Protein AF-B9EP76-F1 (afdb_monomer_lite)

Radius of gyration: 11.9 Å; chains: 1; bounding box: 23×29×26 Å

Foldseek 3Di:
DAQLVQQVVVCVVPFLLPDQEDAREPHEYDPLEDPNDECSNQNHQYYEYELHQHQEHPPPAQHANHNYYHYHNYNHDDPCVVCCVRHPD

Organism: Salmo salar (NCBI:txid8030)

pLDDT: mean 87.22, std 7.38, range [48.38, 93.88]

InterPro domains:
  IPR001611 Leucine-rich repeat [PS51450] (65-87)
  IPR032675 Leucine-rich repeat domain superfamily [G3DSA:3.80.10.10] (1-89)
  IPR045081 Acidic leucine-rich nuclear phosphoprotein 32 [PTHR11375] (3-88)

Structure (mmCIF, N/CA/C/O backbone):
data_AF-B9EP76-F1
#
_entry.id   AF-B9EP76-F1
#
loop_
_atom_site.group_PDB
_atom_site.id
_atom_site.type_symbol
_atom_site.label_atom_id
_atom_site.label_alt_id
_atom_site.label_comp_id
_atom_site.label_asym_id
_atom_site.label_entity_id
_atom_site.label_seq_id
_atom_site.pdbx_PDB_ins_code
_atom_site.Cartn_x
_atom_site.Cartn_y
_atom_site.Cartn_z
_atom_site.occupancy
_atom_site.B_iso_or_equiv
_atom_site.auth_seq_id
_atom_site.auth_comp_id
_atom_site.auth_asym_id
_atom_site.auth_atom_id
_atom_site.pdbx_PDB_model_num
ATOM 1 N N . MET A 1 1 ? 1.412 11.483 -11.164 1.00 83.81 1 MET A N 1
ATOM 2 C CA . MET A 1 1 ? 1.163 12.014 -9.802 1.00 83.81 1 MET A CA 1
ATOM 3 C C . MET A 1 1 ? 1.937 11.137 -8.831 1.00 83.81 1 MET A C 1
ATOM 5 O O . MET A 1 1 ? 1.962 9.938 -9.060 1.00 83.81 1 MET A O 1
ATOM 9 N N . GLU A 1 2 ? 2.607 11.692 -7.822 1.00 88.75 2 GLU A N 1
ATOM 10 C CA . GLU A 1 2 ? 3.344 10.878 -6.838 1.00 88.75 2 GLU A CA 1
ATOM 11 C C . GLU A 1 2 ? 2.385 10.054 -5.972 1.00 88.75 2 GLU A C 1
ATOM 13 O O . GLU A 1 2 ? 1.333 10.557 -5.563 1.00 88.75 2 GLU A O 1
ATOM 18 N N . MET A 1 3 ? 2.765 8.812 -5.668 1.00 89.69 3 MET A N 1
ATOM 19 C CA . MET A 1 3 ? 1.943 7.873 -4.895 1.00 89.69 3 MET A CA 1
ATOM 20 C C . MET A 1 3 ? 1.547 8.436 -3.525 1.00 89.69 3 MET A C 1
ATOM 22 O O . MET A 1 3 ? 0.363 8.501 -3.199 1.00 89.69 3 MET A O 1
ATOM 26 N N . LYS A 1 4 ? 2.514 8.965 -2.766 1.00 88.81 4 LYS A N 1
ATOM 27 C CA . LYS A 1 4 ? 2.273 9.576 -1.449 1.00 88.81 4 LYS A CA 1
ATOM 28 C C . LYS A 1 4 ? 1.227 10.692 -1.503 1.00 88.81 4 LYS A C 1
ATOM 30 O O . LYS A 1 4 ? 0.349 10.775 -0.648 1.00 88.81 4 LYS A O 1
ATOM 35 N N . LYS A 1 5 ? 1.287 11.525 -2.546 1.00 89.94 5 LYS A N 1
ATOM 36 C CA . LYS A 1 5 ? 0.323 12.609 -2.759 1.00 89.94 5 LYS A CA 1
ATOM 37 C C . LYS A 1 5 ? -1.067 12.063 -3.073 1.00 89.94 5 LYS A C 1
ATOM 39 O O . LYS A 1 5 ? -2.048 12.615 -2.584 1.00 89.94 5 LYS A O 1
ATOM 44 N N . ARG A 1 6 ? -1.162 10.981 -3.853 1.00 90.69 6 ARG A N 1
ATOM 45 C CA . ARG A 1 6 ? -2.444 10.325 -4.131 1.00 90.69 6 ARG A CA 1
ATOM 46 C C . ARG A 1 6 ? -3.063 9.743 -2.867 1.00 90.69 6 ARG A C 1
ATOM 48 O O . ARG A 1 6 ? -4.235 9.998 -2.629 1.00 90.69 6 ARG A O 1
ATOM 55 N N . ILE A 1 7 ? -2.281 9.064 -2.031 1.00 90.12 7 ILE A N 1
ATOM 56 C CA . ILE A 1 7 ? -2.758 8.529 -0.747 1.00 90.12 7 ILE A CA 1
ATOM 57 C C . ILE A 1 7 ? -3.334 9.654 0.118 1.00 90.12 7 ILE A C 1
ATOM 59 O O . ILE A 1 7 ? -4.463 9.550 0.586 1.00 90.12 7 ILE A O 1
ATOM 63 N N . SER A 1 8 ? -2.620 10.777 0.262 1.00 89.44 8 SER A N 1
ATOM 64 C CA . SER A 1 8 ? -3.141 11.936 1.004 1.00 89.44 8 SER A CA 1
ATOM 65 C C . SER A 1 8 ? -4.464 12.469 0.435 1.00 89.44 8 SER A C 1
ATOM 67 O O . SER A 1 8 ? -5.323 12.911 1.196 1.00 89.44 8 SER A O 1
ATOM 69 N N . LEU A 1 9 ? -4.648 12.413 -0.888 1.00 90.44 9 LEU A N 1
ATOM 70 C CA . LEU A 1 9 ? -5.897 12.809 -1.543 1.00 90.44 9 LEU A CA 1
ATOM 71 C C . LEU A 1 9 ? -7.030 11.796 -1.336 1.00 90.44 9 LEU A C 1
ATOM 73 O O . LEU A 1 9 ? -8.175 12.222 -1.226 1.00 90.44 9 LEU A O 1
ATOM 77 N N . GLU A 1 10 ? -6.743 10.496 -1.274 1.00 88.94 10 GLU A N 1
ATOM 78 C CA . GLU A 1 10 ? -7.737 9.443 -1.003 1.00 88.94 10 GLU A CA 1
ATOM 79 C C . GLU A 1 10 ? -8.194 9.444 0.463 1.00 88.94 10 GLU A C 1
ATOM 81 O O . GLU A 1 10 ? -9.364 9.177 0.760 1.00 88.94 10 GLU A O 1
ATOM 86 N N . LEU A 1 11 ? -7.304 9.818 1.389 1.00 88.12 11 LEU A N 1
ATOM 87 C CA . LEU A 1 11 ? -7.646 9.933 2.804 1.00 88.12 11 LEU A CA 1
ATOM 88 C C . LEU A 1 11 ? -8.755 10.975 3.027 1.00 88.12 11 LEU A C 1
ATOM 90 O O . LEU A 1 11 ? -9.645 10.725 3.830 1.00 88.12 11 LEU A O 1
ATOM 94 N N . ARG A 1 12 ? -8.787 12.100 2.290 1.00 81.81 12 ARG A N 1
ATOM 95 C CA . ARG A 1 12 ? -9.842 13.146 2.382 1.00 81.81 12 ARG A CA 1
ATOM 96 C C . ARG A 1 12 ? -10.238 13.515 3.827 1.00 81.81 12 ARG A C 1
ATOM 98 O O . ARG A 1 12 ? -11.413 13.738 4.106 1.00 81.81 12 ARG A O 1
ATOM 105 N N . ASN A 1 13 ? -9.254 13.601 4.728 1.00 81.12 13 ASN A N 1
ATOM 106 C CA . ASN A 1 13 ? -9.392 13.846 6.178 1.00 81.12 13 ASN A CA 1
ATOM 107 C C . ASN A 1 13 ? -9.833 12.653 7.047 1.00 81.12 13 ASN A C 1
ATOM 109 O O . ASN A 1 13 ? -10.037 12.830 8.245 1.00 81.12 13 ASN A O 1
ATOM 113 N N . ARG A 1 14 ? -9.955 11.451 6.484 1.00 88.06 14 ARG A N 1
ATOM 114 C CA . ARG A 1 14 ? -10.084 10.206 7.251 1.00 88.06 14 ARG A CA 1
ATOM 115 C C . ARG A 1 14 ? -8.736 9.801 7.822 1.00 88.06 14 ARG A C 1
ATOM 117 O O . ARG A 1 14 ? -7.687 10.100 7.239 1.00 88.06 14 ARG A O 1
ATOM 124 N N . THR A 1 15 ? -8.766 9.095 8.943 1.00 89.38 15 THR A N 1
ATOM 125 C CA . THR A 1 15 ? -7.553 8.471 9.460 1.00 89.38 15 THR A CA 1
ATOM 126 C C . THR A 1 15 ? -7.217 7.228 8.624 1.00 89.38 15 THR A C 1
ATOM 128 O O . THR A 1 15 ? -8.132 6.541 8.171 1.00 89.38 15 THR A O 1
ATOM 131 N N . PRO A 1 16 ? -5.929 6.903 8.398 1.00 89.75 16 PRO A N 1
ATOM 132 C CA . PRO A 1 16 ? -5.529 5.677 7.692 1.00 89.75 16 PRO A CA 1
ATOM 133 C C . PRO A 1 16 ? -6.152 4.406 8.282 1.00 89.75 16 PRO A C 1
ATOM 135 O O . PRO A 1 16 ? -6.492 3.477 7.559 1.00 89.75 16 PRO A O 1
ATOM 138 N N . ALA A 1 17 ? -6.364 4.416 9.598 1.00 90.25 17 ALA A N 1
ATOM 139 C CA . ALA A 1 17 ? -6.994 3.353 10.364 1.00 90.25 17 ALA A CA 1
ATOM 140 C C . ALA A 1 17 ? -8.490 3.151 10.076 1.00 90.25 17 ALA A C 1
ATOM 142 O O . ALA A 1 17 ? -9.034 2.162 10.538 1.00 90.25 17 ALA A O 1
ATOM 143 N N . GLU A 1 18 ? -9.155 4.068 9.373 1.00 90.31 18 GLU A N 1
ATOM 144 C CA . GLU A 1 18 ? -10.573 3.974 8.987 1.00 90.31 18 GLU A CA 1
ATOM 145 C C . GLU A 1 18 ? -10.743 3.733 7.480 1.00 90.31 18 GLU A C 1
ATOM 147 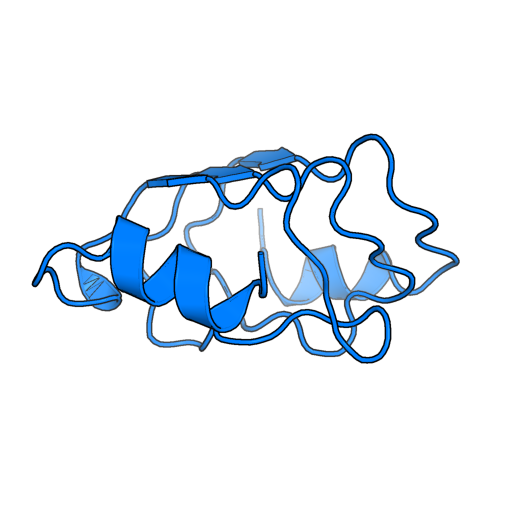O O . GLU A 1 18 ? -11.857 3.763 6.957 1.00 90.31 18 GLU A O 1
ATOM 152 N N . VAL A 1 19 ? -9.641 3.565 6.745 1.00 92.31 19 VAL A N 1
ATOM 153 C CA . VAL A 1 19 ? -9.683 3.349 5.301 1.00 92.31 19 VAL A CA 1
ATOM 154 C C . VAL A 1 19 ? -9.696 1.861 5.000 1.00 92.31 19 VAL A C 1
ATOM 156 O O . VAL A 1 19 ? -8.700 1.175 5.195 1.00 92.31 19 VAL A O 1
ATOM 159 N N . GLU A 1 20 ? -10.829 1.403 4.477 1.00 93.25 20 GLU A N 1
ATOM 160 C CA . GLU A 1 20 ? -11.049 0.018 4.043 1.00 93.25 20 GLU A CA 1
ATOM 161 C C . GLU A 1 20 ? -10.630 -0.210 2.584 1.00 93.25 20 GLU A C 1
ATOM 163 O O . GLU A 1 20 ? -10.161 -1.286 2.221 1.00 93.25 20 GLU A O 1
ATOM 168 N N . GLU A 1 21 ? -10.737 0.817 1.741 1.00 93.62 21 GLU A N 1
ATOM 169 C CA . GLU A 1 21 ? -10.426 0.727 0.316 1.00 93.62 21 GLU A CA 1
ATOM 170 C C . GLU A 1 21 ? -9.512 1.873 -0.113 1.00 93.62 21 GLU A C 1
ATOM 172 O O . GLU A 1 21 ? -9.797 3.049 0.140 1.00 93.62 21 GLU A O 1
ATOM 177 N N . LEU A 1 22 ? -8.420 1.532 -0.798 1.00 93.25 22 LEU A N 1
ATOM 178 C CA . LEU A 1 22 ? -7.447 2.499 -1.287 1.00 93.25 22 LEU A CA 1
ATOM 179 C C . LEU A 1 22 ? -7.068 2.204 -2.739 1.00 93.25 22 LEU A C 1
ATOM 181 O O . LEU A 1 22 ? -6.541 1.141 -3.065 1.00 93.25 22 LEU A O 1
ATOM 185 N N . VAL A 1 23 ? -7.304 3.186 -3.611 1.00 92.94 23 VAL A N 1
ATOM 186 C CA . VAL A 1 23 ? -7.012 3.095 -5.047 1.00 92.94 23 VAL A CA 1
ATOM 187 C C . VAL A 1 23 ? -5.996 4.164 -5.424 1.00 92.94 23 VAL A C 1
ATOM 189 O O . VAL A 1 23 ? -6.276 5.365 -5.385 1.00 92.94 23 VAL A O 1
ATOM 192 N N . VAL A 1 24 ? -4.798 3.727 -5.802 1.00 92.44 24 VAL A N 1
ATOM 193 C CA . VAL A 1 24 ? -3.664 4.598 -6.144 1.00 92.44 24 VAL A CA 1
ATOM 194 C C . VAL A 1 24 ? -3.118 4.312 -7.542 1.00 92.44 24 VAL A C 1
ATOM 196 O O . VAL A 1 24 ? -1.933 4.493 -7.812 1.00 92.44 24 VAL A O 1
ATOM 199 N N . ASP A 1 25 ? -3.997 3.917 -8.457 1.00 92.88 25 ASP A N 1
ATOM 200 C CA . ASP A 1 25 ? -3.647 3.607 -9.844 1.00 92.88 25 ASP A CA 1
ATOM 201 C C . ASP A 1 25 ? -3.059 4.813 -10.593 1.00 92.88 25 ASP A C 1
ATOM 203 O O . ASP A 1 25 ? -3.381 5.975 -10.311 1.00 92.88 25 ASP A O 1
ATOM 207 N N . ASN A 1 26 ? -2.224 4.538 -11.600 1.00 91.38 26 ASN A N 1
ATOM 208 C CA . ASN A 1 26 ? -1.562 5.538 -12.451 1.00 91.38 26 ASN A CA 1
ATOM 209 C C . ASN A 1 26 ? -0.734 6.574 -11.662 1.00 91.38 26 ASN A C 1
ATOM 211 O O . ASN A 1 26 ? -0.536 7.724 -12.086 1.00 91.38 26 ASN A O 1
ATOM 215 N N . CYS A 1 27 ? -0.268 6.179 -10.479 1.00 90.19 27 CYS A N 1
ATOM 216 C CA . CYS A 1 27 ? 0.693 6.942 -9.700 1.00 90.19 27 CYS A CA 1
ATOM 217 C C . CYS A 1 27 ? 2.124 6.671 -10.165 1.00 90.19 27 CYS A C 1
ATOM 219 O O . CYS A 1 27 ? 2.375 5.898 -11.078 1.00 90.19 27 CYS A O 1
ATOM 221 N N . ARG A 1 28 ? 3.082 7.374 -9.571 1.00 89.19 28 ARG A N 1
ATOM 222 C CA . ARG A 1 28 ? 4.503 7.146 -9.810 1.00 89.19 28 ARG A CA 1
ATOM 223 C C . ARG A 1 28 ? 5.186 6.970 -8.466 1.00 89.19 28 ARG A C 1
ATOM 225 O O . ARG A 1 28 ? 5.099 7.868 -7.625 1.00 89.19 28 ARG A O 1
ATOM 232 N N . THR A 1 29 ? 5.805 5.815 -8.281 1.00 88.44 29 THR A N 1
ATOM 233 C CA . THR A 1 29 ? 6.755 5.548 -7.196 1.00 88.44 29 THR A CA 1
ATOM 234 C C . THR A 1 29 ? 8.128 6.093 -7.575 1.00 88.44 29 THR A C 1
ATOM 236 O O . THR A 1 29 ? 8.487 6.062 -8.756 1.00 88.44 29 THR A O 1
ATOM 239 N N . SER A 1 30 ? 8.899 6.570 -6.605 1.00 83.38 30 SER A N 1
ATOM 240 C CA . SER A 1 30 ? 10.210 7.186 -6.849 1.00 83.38 30 SER A CA 1
ATOM 241 C C . SER A 1 30 ? 11.282 6.144 -7.177 1.00 83.38 30 SER A C 1
ATOM 243 O O . SER A 1 30 ? 11.990 6.288 -8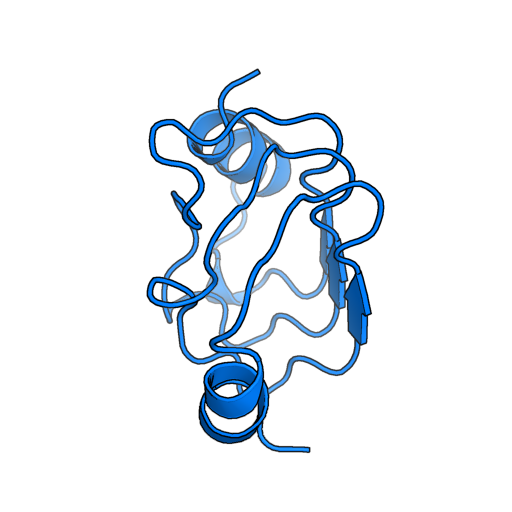.170 1.00 83.38 30 SER A O 1
ATOM 245 N N . ASP A 1 31 ? 11.329 5.055 -6.405 1.00 85.56 31 ASP A N 1
ATOM 246 C CA . ASP A 1 31 ? 12.350 3.997 -6.510 1.00 85.56 31 ASP A CA 1
ATOM 247 C C . ASP A 1 31 ? 11.779 2.640 -6.966 1.00 85.56 31 ASP A C 1
ATOM 249 O O . ASP A 1 31 ? 12.436 1.606 -6.867 1.00 85.56 31 ASP A O 1
ATOM 253 N N . GLY A 1 32 ? 10.536 2.618 -7.457 1.00 87.25 32 GLY A N 1
ATOM 254 C CA . GLY A 1 32 ? 9.838 1.368 -7.784 1.00 87.25 32 GLY A CA 1
ATOM 255 C C . GLY A 1 32 ? 9.362 0.594 -6.550 1.00 87.25 32 GLY A C 1
ATOM 256 O O . GLY A 1 32 ? 9.036 -0.587 -6.642 1.00 87.25 32 GLY A O 1
ATOM 257 N N . GLU A 1 33 ? 9.300 1.253 -5.395 1.00 88.38 33 GLU A N 1
ATOM 258 C CA . GLU A 1 33 ? 8.818 0.682 -4.140 1.00 88.38 33 GLU A CA 1
ATOM 259 C C . GLU A 1 33 ? 7.571 1.412 -3.639 1.00 88.38 33 GLU A C 1
ATOM 261 O O . GLU A 1 33 ? 7.277 2.540 -4.035 1.00 88.38 33 GLU A O 1
ATOM 266 N N . VAL A 1 34 ? 6.836 0.758 -2.741 1.00 88.81 34 VAL A N 1
ATOM 267 C CA . VAL A 1 34 ? 5.641 1.318 -2.108 1.00 88.81 34 VAL A CA 1
ATOM 268 C C . VAL A 1 34 ? 6.015 2.531 -1.248 1.00 88.81 34 VAL A C 1
ATOM 270 O O . VAL A 1 34 ? 6.882 2.444 -0.380 1.00 88.81 34 VAL A O 1
ATOM 273 N N . GLU A 1 35 ? 5.327 3.658 -1.457 1.00 89.94 35 GLU A N 1
ATOM 274 C CA . GLU A 1 35 ? 5.556 4.902 -0.718 1.00 89.94 35 GLU A CA 1
ATOM 275 C C . GLU A 1 35 ? 4.252 5.488 -0.168 1.00 89.94 35 GLU A C 1
ATOM 277 O O . GLU A 1 35 ? 3.265 5.648 -0.884 1.00 89.94 35 GLU A O 1
ATOM 282 N N . GLY A 1 36 ? 4.269 5.885 1.108 1.00 88.00 36 GLY A N 1
ATOM 283 C CA . GLY A 1 36 ? 3.144 6.552 1.774 1.00 88.00 36 GLY A CA 1
ATOM 284 C C . GLY A 1 36 ? 2.094 5.618 2.385 1.00 88.00 36 GLY A C 1
ATOM 285 O O . GLY A 1 36 ? 1.214 6.107 3.086 1.00 88.00 36 GLY A O 1
ATOM 286 N N . LEU A 1 37 ? 2.208 4.307 2.165 1.00 89.69 37 LEU A N 1
ATOM 287 C CA . LEU A 1 37 ? 1.503 3.273 2.927 1.00 89.69 37 LEU A CA 1
ATOM 288 C C . LEU A 1 37 ? 2.299 2.942 4.198 1.00 89.69 37 LEU A C 1
ATOM 290 O O . LEU A 1 37 ? 3.523 2.828 4.155 1.00 89.69 37 LEU A O 1
ATOM 294 N N . THR A 1 38 ? 1.599 2.790 5.318 1.00 90.06 38 THR A N 1
ATOM 295 C CA . THR A 1 38 ? 2.155 2.447 6.639 1.00 90.06 38 THR A CA 1
ATOM 296 C C . THR A 1 38 ? 1.318 1.345 7.288 1.00 90.06 38 THR A C 1
ATOM 298 O O . THR A 1 38 ? 0.235 1.015 6.804 1.00 90.06 38 THR A O 1
ATOM 301 N N . ASP A 1 39 ? 1.779 0.783 8.405 1.00 88.88 39 ASP A N 1
ATOM 302 C CA . ASP A 1 39 ? 1.017 -0.212 9.178 1.00 88.88 39 ASP A CA 1
ATOM 303 C C . ASP A 1 39 ? -0.244 0.382 9.855 1.00 88.88 39 ASP A C 1
ATOM 305 O O . ASP A 1 39 ? -1.034 -0.340 10.461 1.00 88.88 39 ASP A O 1
ATOM 309 N N . ASP A 1 40 ? -0.474 1.698 9.731 1.00 91.19 40 ASP A N 1
ATOM 310 C CA . ASP A 1 40 ? -1.681 2.370 10.230 1.00 91.19 40 ASP A CA 1
ATOM 311 C C . ASP A 1 40 ? -2.940 1.985 9.441 1.00 91.19 40 ASP A C 1
ATOM 313 O O . ASP A 1 40 ? -4.050 2.096 9.964 1.00 91.19 40 ASP A O 1
ATOM 317 N N . PHE A 1 41 ? -2.784 1.503 8.202 1.00 90.94 41 PHE A N 1
ATOM 318 C CA . PHE A 1 41 ? -3.861 1.040 7.318 1.00 90.94 41 PHE A CA 1
ATOM 319 C C . PHE A 1 41 ? -4.381 -0.353 7.720 1.00 90.94 41 PHE A C 1
ATOM 321 O O . PHE A 1 41 ? -4.556 -1.251 6.900 1.00 90.94 41 PHE A O 1
ATOM 328 N N . LYS A 1 42 ? -4.623 -0.549 9.016 1.00 89.50 42 LYS A N 1
ATOM 329 C CA . LYS A 1 42 ? -5.001 -1.838 9.611 1.00 89.50 42 LYS A CA 1
ATOM 330 C C . LYS A 1 42 ? -6.380 -2.352 9.178 1.00 89.50 42 LYS A C 1
ATOM 332 O O . LYS A 1 42 ? -6.609 -3.555 9.239 1.00 89.50 42 LYS A O 1
ATOM 337 N N . GLU A 1 43 ? -7.280 -1.451 8.776 1.00 92.44 43 GLU A N 1
ATOM 338 C CA . GLU A 1 43 ? -8.637 -1.770 8.304 1.00 92.44 43 GLU A CA 1
ATOM 339 C C . GLU A 1 43 ? -8.714 -1.952 6.785 1.00 92.44 43 GLU A C 1
ATOM 341 O O . GLU A 1 43 ? -9.784 -2.238 6.264 1.00 92.44 43 GLU A O 1
ATOM 346 N N . LEU A 1 44 ? -7.591 -1.819 6.074 1.00 93.19 44 LEU A N 1
ATOM 347 C CA . LEU A 1 44 ? -7.570 -1.879 4.621 1.00 93.19 44 LEU A CA 1
ATOM 348 C C . LEU A 1 44 ? -7.871 -3.299 4.131 1.00 93.19 44 LEU A C 1
ATOM 350 O O . LEU A 1 44 ? -7.084 -4.219 4.347 1.00 93.19 44 LEU A O 1
ATOM 354 N N . GLU A 1 45 ? -8.992 -3.456 3.435 1.00 93.50 45 GLU A N 1
ATOM 355 C CA . GLU A 1 45 ? -9.446 -4.705 2.825 1.00 93.50 45 GLU A CA 1
ATOM 356 C C . GLU A 1 45 ? -9.118 -4.773 1.330 1.00 93.50 45 GLU A C 1
ATOM 358 O O . GLU A 1 45 ? -8.836 -5.857 0.805 1.00 93.50 45 GLU A O 1
ATOM 363 N N . PHE A 1 46 ? -9.114 -3.624 0.648 1.00 93.88 46 PHE A N 1
ATOM 364 C CA . PHE A 1 46 ? -8.839 -3.524 -0.781 1.00 93.88 46 PHE A CA 1
ATOM 365 C C . PHE A 1 46 ? -7.755 -2.492 -1.089 1.00 93.88 46 PHE A C 1
ATOM 367 O O . PHE A 1 46 ? -7.870 -1.317 -0.737 1.00 93.88 46 PHE A O 1
ATOM 374 N N . LEU A 1 47 ? -6.723 -2.927 -1.814 1.00 92.88 47 LEU A N 1
ATOM 375 C CA . LEU A 1 47 ? -5.640 -2.073 -2.289 1.00 92.88 47 LEU A CA 1
ATOM 376 C C . LEU A 1 47 ? -5.425 -2.275 -3.789 1.00 92.88 47 LEU A C 1
ATOM 378 O O . LEU A 1 47 ? -5.082 -3.370 -4.232 1.00 92.88 47 LEU A O 1
ATOM 382 N N . SER A 1 48 ? -5.571 -1.201 -4.563 1.00 93.69 48 SER A N 1
ATOM 383 C CA . SER A 1 48 ? -5.256 -1.185 -5.993 1.00 93.69 48 SER A CA 1
ATOM 384 C C . SER A 1 48 ? -4.084 -0.258 -6.275 1.00 93.69 48 SER A C 1
ATOM 386 O O . SER A 1 48 ? -4.120 0.931 -5.945 1.00 93.69 48 SER A O 1
ATOM 388 N N . MET A 1 49 ? -3.034 -0.814 -6.874 1.00 92.12 49 MET A N 1
ATOM 389 C CA . MET A 1 49 ? -1.829 -0.104 -7.290 1.00 92.12 49 MET A CA 1
ATOM 390 C C . MET A 1 49 ? -1.493 -0.491 -8.729 1.00 92.12 49 MET A C 1
ATOM 392 O O . MET A 1 49 ? -0.455 -1.091 -8.998 1.00 92.12 49 MET A O 1
ATOM 396 N N . VAL A 1 50 ? -2.384 -0.184 -9.668 1.00 93.50 50 VAL A N 1
ATOM 397 C CA . VAL A 1 50 ? -2.205 -0.528 -11.085 1.00 93.50 50 VAL A CA 1
ATOM 398 C C . VAL A 1 50 ? -1.372 0.528 -11.807 1.00 93.50 50 VAL A C 1
ATOM 400 O O . VAL A 1 50 ? -1.612 1.728 -11.648 1.00 93.50 50 VAL A O 1
ATOM 403 N N . ASN A 1 51 ? -0.416 0.089 -12.634 1.00 92.81 51 ASN A N 1
ATOM 404 C CA . ASN A 1 51 ? 0.429 0.967 -13.451 1.00 92.81 51 ASN A CA 1
ATOM 405 C C . ASN A 1 51 ? 1.106 2.082 -12.628 1.00 92.81 51 ASN A C 1
ATOM 407 O O . ASN A 1 51 ? 1.048 3.264 -12.974 1.00 92.81 51 ASN A O 1
ATOM 411 N N . VAL A 1 52 ? 1.700 1.716 -11.488 1.00 91.75 52 VAL A N 1
ATOM 412 C CA . VAL A 1 52 ? 2.365 2.676 -10.587 1.00 91.75 52 VAL A CA 1
ATOM 413 C C . VAL A 1 52 ? 3.890 2.702 -10.739 1.00 91.75 52 VAL A C 1
ATOM 415 O O . VAL A 1 52 ? 4.565 3.548 -10.146 1.00 91.75 52 VAL A O 1
ATOM 418 N N . GLY A 1 53 ? 4.432 1.794 -11.557 1.00 90.31 53 GLY A N 1
ATOM 419 C CA . GLY A 1 53 ? 5.868 1.639 -11.778 1.00 90.31 53 GLY A CA 1
ATOM 420 C C . GLY A 1 53 ? 6.577 0.846 -10.679 1.00 90.31 53 GLY A C 1
ATOM 421 O O . GLY A 1 53 ? 7.784 1.009 -10.517 1.00 90.31 53 GLY A O 1
ATOM 422 N N . LEU A 1 54 ? 5.851 -0.001 -9.937 1.00 90.44 54 LEU A N 1
ATOM 423 C CA . LEU A 1 54 ? 6.441 -0.859 -8.908 1.00 90.44 54 LEU A CA 1
ATOM 424 C C . LEU A 1 54 ? 7.364 -1.913 -9.535 1.00 90.44 54 LEU A C 1
ATOM 426 O O . LEU A 1 54 ? 7.014 -2.569 -10.519 1.00 90.44 54 LEU A O 1
ATOM 430 N N . THR A 1 55 ? 8.524 -2.098 -8.918 1.00 89.81 55 THR A N 1
ATOM 431 C CA . THR A 1 55 ? 9.516 -3.140 -9.208 1.00 89.81 55 THR A CA 1
ATOM 432 C C . THR A 1 55 ? 9.710 -4.087 -8.021 1.00 89.81 55 THR A C 1
ATOM 434 O O . THR A 1 55 ? 10.109 -5.235 -8.217 1.00 89.81 55 THR A O 1
ATOM 437 N N . SER A 1 56 ? 9.381 -3.641 -6.802 1.00 86.44 56 SER A N 1
ATOM 438 C CA . SER A 1 56 ? 9.504 -4.409 -5.561 1.00 86.44 56 SER A CA 1
ATOM 439 C C . SER A 1 56 ? 8.392 -4.074 -4.561 1.00 86.44 56 SER A C 1
ATOM 441 O O . SER A 1 56 ? 7.877 -2.957 -4.514 1.00 86.44 56 SER A O 1
ATOM 443 N N . LEU A 1 57 ? 8.049 -5.053 -3.721 1.00 86.44 57 LEU A N 1
ATOM 444 C CA . LEU A 1 57 ? 7.081 -4.934 -2.624 1.00 86.44 57 LEU A CA 1
ATOM 445 C C . LEU A 1 57 ? 7.743 -4.991 -1.238 1.00 86.44 57 LEU A C 1
ATOM 447 O O . LEU A 1 57 ? 7.049 -5.102 -0.233 1.00 86.44 57 LEU A O 1
ATOM 451 N N . ALA A 1 58 ? 9.072 -4.898 -1.157 1.00 83.81 58 ALA A N 1
ATOM 452 C CA . ALA A 1 58 ? 9.810 -5.030 0.104 1.00 83.81 58 ALA A CA 1
ATOM 453 C C . ALA A 1 58 ? 9.382 -4.009 1.181 1.00 83.81 58 ALA A C 1
ATOM 455 O O . ALA A 1 58 ? 9.401 -4.316 2.372 1.00 83.81 58 ALA A O 1
ATOM 456 N N . LYS A 1 59 ? 8.961 -2.807 0.764 1.00 86.62 59 LYS A N 1
ATOM 457 C CA . LYS A 1 59 ? 8.449 -1.739 1.643 1.00 86.62 59 LYS A CA 1
ATOM 458 C C . LYS A 1 59 ? 6.936 -1.784 1.881 1.00 86.62 59 LYS A C 1
ATOM 460 O O . LYS A 1 59 ? 6.384 -0.836 2.436 1.00 86.62 59 LYS A O 1
ATOM 465 N N . LEU A 1 60 ? 6.247 -2.845 1.460 1.00 88.06 60 LEU A N 1
ATOM 466 C CA . LEU A 1 60 ? 4.826 -3.000 1.757 1.00 88.06 60 LEU A CA 1
ATOM 467 C C . LEU A 1 60 ? 4.639 -3.218 3.277 1.00 88.06 60 LEU A C 1
ATOM 469 O O . LEU A 1 60 ? 5.282 -4.112 3.847 1.00 88.06 60 LEU A O 1
ATOM 473 N N . PRO A 1 61 ? 3.792 -2.418 3.953 1.00 89.62 61 PRO A N 1
ATOM 474 C CA . PRO A 1 61 ? 3.499 -2.610 5.370 1.00 89.62 61 PRO A CA 1
ATOM 475 C C . PRO A 1 61 ? 2.686 -3.888 5.604 1.00 89.62 61 PRO A C 1
ATO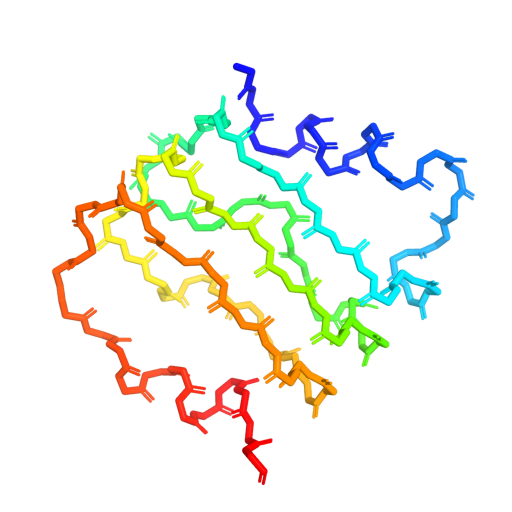M 477 O O . PRO A 1 61 ? 2.206 -4.525 4.665 1.00 89.62 61 PRO A O 1
ATOM 480 N N . SER A 1 62 ? 2.531 -4.275 6.868 1.00 88.62 62 SER A N 1
ATOM 481 C CA . SER A 1 62 ? 1.640 -5.375 7.232 1.00 88.62 62 SER A CA 1
ATOM 482 C C . SER A 1 62 ? 0.188 -4.914 7.126 1.00 88.62 62 SER A C 1
ATOM 484 O O . SER A 1 62 ? -0.214 -3.961 7.789 1.00 88.62 62 SER A O 1
ATOM 486 N N . LEU A 1 63 ? -0.612 -5.615 6.326 1.00 90.50 63 LEU A N 1
ATOM 487 C CA . LEU A 1 63 ? -2.020 -5.302 6.092 1.00 90.50 63 LEU A CA 1
ATOM 488 C C . LEU A 1 63 ? -2.859 -6.543 6.438 1.00 90.50 63 LEU A C 1
ATOM 490 O O . LEU A 1 63 ? -3.249 -7.303 5.554 1.00 90.50 63 LEU A O 1
ATOM 494 N N . PRO A 1 64 ? -3.120 -6.789 7.737 1.00 87.75 64 PRO A N 1
ATOM 495 C CA . PRO A 1 64 ? -3.700 -8.048 8.211 1.00 87.75 64 PRO A CA 1
ATOM 496 C C . PRO A 1 64 ? -5.153 -8.272 7.776 1.00 87.75 64 PRO A C 1
ATOM 498 O O . PRO A 1 64 ? -5.635 -9.396 7.842 1.00 87.75 64 PRO A O 1
ATOM 501 N N . LYS A 1 65 ? -5.864 -7.216 7.366 1.00 90.75 65 LYS A N 1
ATOM 502 C CA . LYS A 1 65 ? -7.237 -7.302 6.851 1.00 90.75 65 LYS A CA 1
ATOM 503 C C . LYS A 1 65 ? -7.311 -7.272 5.328 1.00 90.75 65 LYS A C 1
ATOM 505 O O . LYS A 1 65 ? -8.412 -7.341 4.791 1.00 90.75 65 LYS A O 1
ATOM 510 N N . LEU A 1 66 ? -6.178 -7.200 4.626 1.00 90.62 66 LEU A N 1
ATOM 511 C CA . LEU A 1 66 ? -6.174 -7.067 3.176 1.00 90.62 66 LEU A CA 1
ATOM 512 C C . LEU A 1 66 ? -6.652 -8.358 2.520 1.00 90.62 66 LEU A C 1
ATOM 514 O O . LEU A 1 66 ? -6.005 -9.398 2.602 1.00 90.62 66 LEU A O 1
ATOM 518 N N . ARG A 1 67 ? -7.787 -8.273 1.829 1.00 90.25 67 ARG A N 1
ATOM 519 C CA . ARG A 1 67 ? -8.425 -9.410 1.155 1.00 90.25 67 ARG A CA 1
ATOM 520 C C . ARG A 1 67 ? -8.149 -9.414 -0.335 1.00 90.25 67 ARG A C 1
ATOM 522 O O . ARG A 1 67 ? -8.175 -10.470 -0.965 1.00 90.25 67 ARG A O 1
ATOM 529 N N . LYS A 1 68 ? -7.935 -8.235 -0.918 1.00 91.25 68 LYS A N 1
ATOM 530 C CA . LYS A 1 68 ? -7.730 -8.087 -2.354 1.00 91.25 68 LYS A CA 1
ATOM 531 C C . LYS A 1 68 ? -6.662 -7.036 -2.646 1.00 91.25 68 LYS A C 1
ATOM 533 O O . LYS A 1 68 ? -6.736 -5.900 -2.187 1.00 91.25 68 LYS A O 1
ATOM 538 N N . LEU A 1 69 ? -5.686 -7.449 -3.450 1.00 90.81 69 LEU A N 1
ATOM 539 C CA . LEU A 1 69 ? -4.542 -6.653 -3.871 1.00 90.81 69 LEU A CA 1
ATOM 540 C C . LEU A 1 69 ? -4.423 -6.699 -5.399 1.00 90.81 69 LEU A C 1
ATOM 542 O O . LEU A 1 69 ? -4.253 -7.777 -5.969 1.00 90.81 69 LEU A O 1
ATOM 546 N N . GLU A 1 70 ? -4.508 -5.544 -6.059 1.00 92.19 70 GLU A N 1
ATOM 547 C CA . GLU A 1 70 ? -4.340 -5.418 -7.513 1.00 92.19 70 GLU A CA 1
ATOM 548 C C . GLU A 1 70 ? -3.019 -4.719 -7.851 1.00 92.19 70 GLU A C 1
ATOM 550 O O . GLU A 1 70 ? -2.765 -3.594 -7.423 1.00 92.19 70 GLU A O 1
ATOM 555 N N . LEU A 1 71 ? -2.170 -5.399 -8.629 1.00 90.06 71 LEU A N 1
ATOM 556 C CA . LEU A 1 71 ? -0.815 -4.954 -8.992 1.00 90.06 71 LEU A CA 1
ATOM 557 C C . LEU A 1 71 ? -0.567 -4.999 -10.508 1.00 90.06 71 LEU A C 1
ATOM 559 O O . LEU A 1 71 ? 0.584 -5.063 -10.944 1.00 90.06 71 LEU A O 1
ATOM 563 N N . SER A 1 72 ? -1.630 -4.994 -11.311 1.00 90.38 72 SER A N 1
ATOM 564 C CA . SER A 1 72 ? -1.558 -5.053 -12.776 1.00 90.38 72 SER A CA 1
ATOM 565 C C . SER A 1 72 ? -0.685 -3.931 -13.360 1.00 90.38 72 SER A C 1
ATOM 567 O O . SER A 1 72 ? -0.546 -2.864 -12.762 1.00 90.38 72 SER A O 1
ATOM 569 N N . ASP A 1 73 ? -0.097 -4.162 -14.536 1.00 91.12 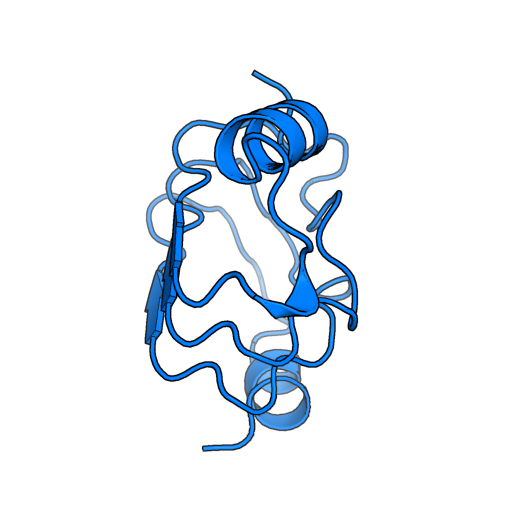73 ASP A N 1
ATOM 570 C CA . ASP A 1 73 ? 0.762 -3.194 -15.243 1.00 91.12 73 ASP A CA 1
ATOM 571 C C . ASP A 1 73 ? 1.958 -2.659 -14.425 1.00 91.12 73 ASP A C 1
ATOM 573 O O . ASP A 1 73 ? 2.438 -1.548 -14.645 1.00 91.12 73 ASP A O 1
ATOM 577 N N . ASN A 1 74 ? 2.481 -3.454 -13.488 1.00 91.12 74 ASN A N 1
ATOM 578 C CA . ASN A 1 74 ? 3.756 -3.180 -12.822 1.00 91.12 74 ASN A CA 1
ATOM 579 C C . ASN A 1 74 ? 4.854 -4.139 -13.290 1.00 91.12 74 ASN A C 1
ATOM 581 O O . ASN A 1 74 ? 4.582 -5.221 -13.806 1.00 91.12 74 ASN A O 1
ATOM 585 N N . ASN A 1 75 ? 6.112 -3.756 -13.066 1.00 89.88 75 ASN A N 1
ATOM 586 C CA . ASN A 1 75 ? 7.285 -4.536 -13.453 1.00 89.88 75 ASN A CA 1
ATOM 587 C C . ASN A 1 75 ? 7.924 -5.219 -12.233 1.00 89.88 75 ASN A C 1
ATOM 589 O O . ASN A 1 75 ? 9.13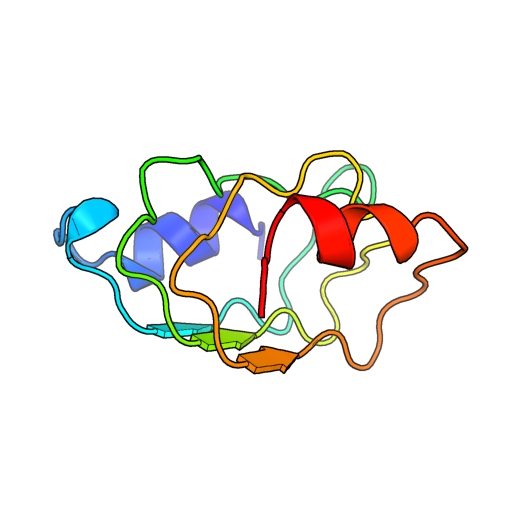2 -5.127 -12.015 1.00 89.88 75 ASN A O 1
ATOM 593 N N . ILE A 1 76 ? 7.091 -5.849 -11.399 1.00 87.75 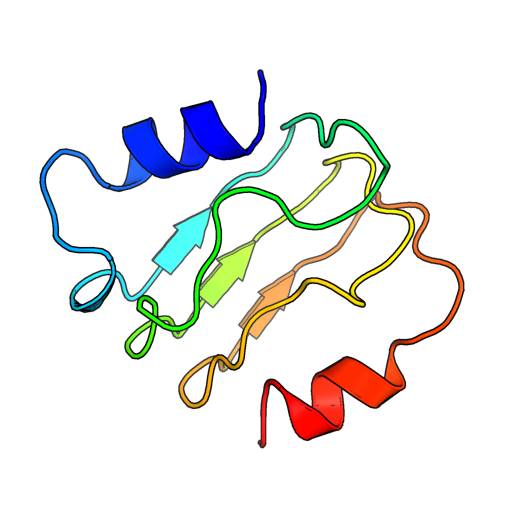76 ILE A N 1
ATOM 594 C CA . ILE A 1 76 ? 7.520 -6.467 -10.140 1.00 87.75 76 ILE A CA 1
ATOM 595 C C . ILE A 1 76 ? 8.296 -7.744 -10.456 1.00 87.75 76 ILE A C 1
ATOM 597 O O . ILE A 1 76 ? 7.747 -8.698 -11.007 1.00 87.75 76 ILE A O 1
ATOM 601 N N . SER A 1 77 ? 9.574 -7.772 -10.089 1.00 77.06 77 SER A N 1
ATOM 602 C CA . SER A 1 77 ? 10.457 -8.914 -10.323 1.00 77.06 77 SER A CA 1
ATOM 603 C C . SER A 1 77 ? 10.899 -9.528 -8.990 1.00 77.06 77 SER A C 1
ATOM 605 O O . SER A 1 77 ? 11.856 -9.064 -8.370 1.00 77.06 77 SER A O 1
ATOM 607 N N . GLY A 1 78 ? 10.207 -10.584 -8.547 1.00 71.12 78 GLY A N 1
ATOM 608 C CA . GLY A 1 78 ? 10.519 -11.319 -7.309 1.00 71.12 78 GLY A CA 1
ATOM 609 C C . GLY A 1 78 ? 9.858 -10.755 -6.040 1.00 71.12 78 GLY A C 1
ATOM 610 O O . GLY A 1 78 ? 9.019 -9.865 -6.117 1.00 71.12 78 GLY A O 1
ATOM 611 N N . HIS A 1 79 ? 10.209 -11.307 -4.870 1.00 70.62 79 HIS A N 1
ATOM 612 C CA . HIS A 1 79 ? 9.717 -10.898 -3.535 1.00 70.62 79 HIS A CA 1
ATOM 613 C C . HIS A 1 79 ? 8.191 -10.959 -3.328 1.00 70.62 79 HIS A C 1
ATOM 615 O O . HIS A 1 79 ? 7.648 -10.342 -2.414 1.00 70.62 79 HIS A O 1
ATOM 621 N N . LEU A 1 80 ? 7.482 -11.750 -4.140 1.00 75.81 80 LEU A N 1
ATOM 622 C CA . LEU A 1 80 ? 6.062 -12.034 -3.911 1.00 75.81 80 LEU A CA 1
ATOM 623 C C . LEU A 1 80 ? 5.837 -12.870 -2.644 1.00 75.81 80 LEU A C 1
ATOM 625 O O . LEU A 1 80 ? 4.746 -12.846 -2.091 1.00 75.81 80 LEU A O 1
ATOM 629 N N . GLU A 1 81 ? 6.860 -13.573 -2.151 1.00 77.88 81 GLU A N 1
ATOM 630 C CA . GLU A 1 81 ? 6.793 -14.310 -0.884 1.00 77.88 81 GLU A CA 1
ATOM 631 C C . GLU A 1 81 ? 6.475 -13.397 0.309 1.00 77.88 81 GLU A C 1
ATOM 633 O O . GLU A 1 81 ? 5.706 -13.785 1.185 1.00 77.88 81 GLU A O 1
ATOM 638 N N . THR A 1 82 ? 6.942 -12.144 0.287 1.00 76.06 82 THR A N 1
ATOM 639 C CA . THR A 1 82 ? 6.652 -11.146 1.324 1.00 76.06 82 THR A CA 1
ATOM 640 C C . THR A 1 82 ? 5.154 -10.843 1.425 1.00 76.06 82 THR A C 1
ATOM 642 O O . THR A 1 82 ? 4.675 -10.495 2.502 1.00 76.06 82 THR A O 1
ATOM 645 N N . LEU A 1 83 ? 4.377 -11.034 0.349 1.00 78.06 83 LEU A N 1
ATOM 646 C CA . LEU A 1 83 ? 2.917 -10.897 0.410 1.00 78.06 83 LEU A CA 1
ATOM 647 C C . LEU A 1 83 ? 2.288 -11.910 1.364 1.00 78.06 83 LEU A C 1
ATOM 649 O O . LEU A 1 83 ? 1.354 -11.554 2.072 1.00 78.06 83 LEU A O 1
ATOM 653 N N . SER A 1 84 ? 2.818 -13.134 1.428 1.00 74.31 84 SER A N 1
ATOM 654 C CA . SER A 1 84 ? 2.297 -14.163 2.334 1.00 74.31 84 SER A CA 1
ATOM 655 C C . SER A 1 84 ? 2.527 -13.826 3.811 1.00 74.31 84 SER A C 1
ATOM 657 O O . SER A 1 84 ? 1.707 -14.173 4.655 1.00 74.31 84 SER A O 1
ATOM 659 N N . GLU A 1 85 ? 3.607 -13.103 4.123 1.00 77.62 85 GLU A N 1
ATOM 660 C CA . GLU A 1 85 ? 3.915 -12.655 5.485 1.00 77.62 85 GLU A CA 1
ATOM 661 C C . GLU A 1 85 ? 3.158 -11.375 5.865 1.00 77.62 85 GLU A C 1
ATOM 663 O O . GLU A 1 85 ? 2.759 -11.202 7.015 1.00 77.62 85 GLU A O 1
ATOM 668 N N . LYS A 1 86 ? 2.980 -10.455 4.908 1.00 75.19 86 LYS A N 1
ATOM 669 C CA . LYS A 1 86 ? 2.374 -9.132 5.136 1.00 75.19 86 LYS A CA 1
ATOM 670 C C . LYS A 1 86 ? 0.853 -9.127 5.027 1.00 75.19 86 LYS A C 1
ATOM 672 O O . LYS A 1 86 ? 0.216 -8.280 5.648 1.00 75.19 86 LYS A O 1
ATOM 677 N N . CYS A 1 87 ? 0.290 -10.042 4.244 1.00 72.06 87 CYS A N 1
ATOM 678 C CA . CYS A 1 87 ? -1.144 -10.210 4.023 1.00 72.06 87 CYS A CA 1
ATOM 679 C C . CYS A 1 87 ? -1.511 -11.671 4.334 1.00 72.06 87 CYS A C 1
ATOM 681 O O . CYS A 1 87 ? -1.706 -12.461 3.407 1.00 72.06 87 CYS A O 1
ATOM 683 N N . PRO A 1 88 ? -1.524 -12.073 5.618 1.00 63.00 88 PRO A N 1
ATOM 684 C CA . PRO A 1 88 ? -1.925 -13.422 5.986 1.00 63.00 88 PRO A CA 1
ATOM 685 C C . PRO A 1 88 ? -3.388 -13.645 5.579 1.00 63.00 88 PRO A C 1
ATOM 687 O O . PRO A 1 88 ? -4.271 -12.907 6.014 1.00 63.00 88 PRO A O 1
ATOM 690 N N . CYS A 1 89 ? -3.612 -14.634 4.712 1.00 48.38 89 CYS A N 1
ATOM 691 C CA . CYS A 1 89 ? -4.937 -15.096 4.297 1.00 48.38 89 CYS A CA 1
ATOM 692 C C . CYS A 1 89 ? -5.764 -15.632 5.473 1.00 48.38 89 CYS A C 1
ATOM 694 O O . CYS A 1 89 ? -5.175 -16.305 6.352 1.00 48.38 89 CYS A O 1
#

Sequence (89 aa):
MEMKKRISLELRNRTPAEVEELVVDNCRTSDGEVEGLTDDFKELEFLSMVNVGLTSLAKLPSLPKLRKLELSDNNISGHLETLSEKCPC

Secondary structure (DSSP, 8-state):
-BHHHHHHHHHTT--GGG-SEEE-TT-B-SSSS--S--TT-TT--EEE-TTS-----TTPPP-TT--EEE-TT----S-THHHHHHS--